Protein AF-A0ABD0NW67-F1 (afdb_monomer_lite)

Secondary structure (DSSP, 8-state):
-HHHHHHHHHHHTTT--GGGSTTTTTHHHHHHHHHHHHHHHHHHHHHHHHTT--GGG--TT-HHHHHHHHHHHHT-------

Organism: Cirrhinus mrigala (NCBI:txid683832)

pLDDT: mean 92.76, std 5.21, range [72.81, 97.81]

Sequence (82 aa):
TSQEFLTQLMSKLGGKNPEETGGFQEAPLAYDAIWALALALNKTVGPLKAKGRRLEDFNYNNKDITAEIYRALNTSSFEGVS

Structure (mmCIF, N/CA/C/O backbone):
data_AF-A0ABD0NW67-F1
#
_entry.id   AF-A0ABD0NW67-F1
#
loop_
_atom_site.group_PDB
_atom_site.id
_atom_site.type_symbol
_atom_site.label_atom_id
_atom_site.label_alt_id
_atom_site.label_comp_id
_atom_site.label_asym_id
_atom_site.label_entity_id
_atom_site.label_seq_id
_atom_site.pdbx_PDB_ins_code
_atom_site.Cartn_x
_atom_site.Cartn_y
_atom_site.Cartn_z
_atom_site.occupancy
_atom_site.B_iso_or_equiv
_atom_site.auth_seq_id
_atom_site.auth_comp_id
_atom_site.auth_asym_id
_atom_site.auth_atom_id
_atom_site.pdbx_PDB_model_num
ATOM 1 N N . THR A 1 1 ? 7.358 12.127 -12.539 1.00 79.38 1 THR A N 1
ATOM 2 C CA . THR A 1 1 ? 6.399 11.911 -13.654 1.00 79.38 1 THR A CA 1
ATOM 3 C C . THR A 1 1 ? 6.606 10.522 -14.257 1.00 79.38 1 THR A C 1
ATOM 5 O O . THR A 1 1 ? 7.662 9.935 -14.030 1.00 79.38 1 THR A O 1
ATOM 8 N N . SER A 1 2 ? 5.655 9.962 -15.018 1.00 86.25 2 SER A N 1
ATOM 9 C CA . SER A 1 2 ? 5.783 8.589 -15.561 1.00 86.25 2 SER A CA 1
ATOM 10 C C . SER A 1 2 ? 6.991 8.411 -16.495 1.00 86.25 2 SER A C 1
ATOM 12 O O . SER A 1 2 ? 7.632 7.363 -16.492 1.00 86.25 2 SER A O 1
ATOM 14 N N . GLN A 1 3 ? 7.399 9.465 -17.209 1.00 88.44 3 GLN A N 1
ATOM 15 C CA . GLN A 1 3 ? 8.604 9.448 -18.047 1.00 88.44 3 GLN A CA 1
ATOM 16 C C . GLN A 1 3 ? 9.905 9.322 -17.231 1.00 88.44 3 GLN A C 1
ATOM 18 O O . GLN A 1 3 ? 10.839 8.621 -17.635 1.00 88.44 3 GLN A O 1
ATOM 23 N N . GLU A 1 4 ? 9.978 9.975 -16.069 1.00 92.56 4 GLU A N 1
ATOM 24 C CA . GLU A 1 4 ? 11.126 9.861 -15.160 1.00 92.56 4 GLU A CA 1
ATOM 25 C C . GLU A 1 4 ? 11.211 8.457 -14.558 1.00 92.56 4 GLU A C 1
ATOM 27 O O . GLU A 1 4 ? 12.305 7.901 -14.461 1.00 92.56 4 GLU A O 1
ATOM 32 N N . PHE A 1 5 ? 10.063 7.862 -14.209 1.00 93.12 5 PHE A N 1
ATOM 33 C CA . PHE A 1 5 ? 9.997 6.482 -13.733 1.00 93.12 5 PHE A CA 1
ATOM 34 C C . PHE A 1 5 ? 10.566 5.507 -14.771 1.00 93.12 5 PHE A C 1
ATOM 36 O O . PHE A 1 5 ? 11.462 4.730 -14.443 1.00 93.12 5 PHE A O 1
ATOM 43 N N . LEU A 1 6 ? 10.114 5.588 -16.028 1.00 90.38 6 LEU A N 1
ATOM 44 C CA . LEU A 1 6 ? 10.597 4.713 -17.102 1.00 90.38 6 LEU A CA 1
ATOM 45 C C . LEU A 1 6 ? 12.099 4.886 -17.346 1.00 90.38 6 LEU A C 1
ATOM 47 O O . LEU A 1 6 ? 12.825 3.900 -17.454 1.00 90.38 6 LEU A O 1
ATOM 51 N N . THR A 1 7 ? 12.584 6.129 -17.348 1.00 91.38 7 THR A N 1
ATOM 52 C CA . THR A 1 7 ? 14.018 6.428 -17.494 1.00 91.38 7 THR A CA 1
ATOM 53 C C . THR A 1 7 ? 14.844 5.768 -16.385 1.00 91.38 7 THR A C 1
ATOM 55 O O . THR A 1 7 ? 15.863 5.125 -16.651 1.00 91.38 7 THR A O 1
ATOM 58 N N . GLN A 1 8 ? 14.397 5.878 -15.132 1.00 93.06 8 GLN A N 1
ATOM 59 C CA . GLN A 1 8 ? 15.075 5.248 -13.999 1.00 93.06 8 GLN A CA 1
ATOM 60 C C . GLN A 1 8 ? 14.990 3.719 -14.047 1.00 93.06 8 GLN A C 1
ATOM 62 O O . GLN A 1 8 ? 15.970 3.045 -13.726 1.00 93.06 8 GLN A O 1
ATOM 67 N N . LEU A 1 9 ? 13.848 3.165 -14.456 1.00 91.62 9 LEU A N 1
ATOM 68 C CA . LEU A 1 9 ? 13.653 1.725 -14.588 1.00 91.62 9 LEU A CA 1
ATOM 69 C C . LEU A 1 9 ? 14.591 1.135 -15.648 1.00 91.62 9 LEU A C 1
ATOM 71 O O . LEU A 1 9 ? 15.296 0.170 -15.364 1.00 91.62 9 LEU A O 1
ATOM 75 N N . MET A 1 10 ? 14.674 1.751 -16.828 1.00 91.00 10 MET A N 1
ATOM 76 C CA . MET A 1 10 ? 15.572 1.312 -17.903 1.00 91.00 10 MET A CA 1
ATOM 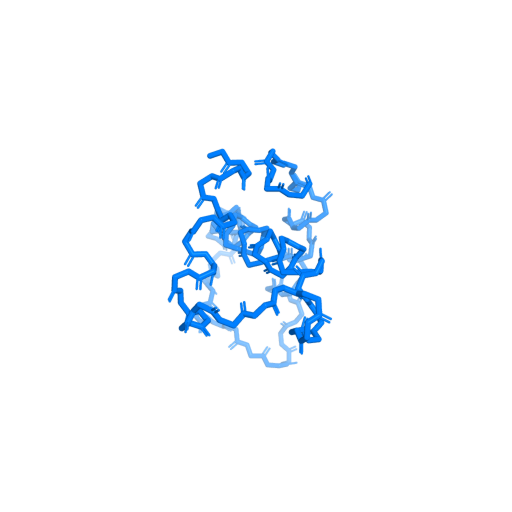77 C C . MET A 1 10 ? 17.048 1.370 -17.489 1.00 91.00 10 MET A C 1
ATOM 79 O O . MET A 1 10 ? 17.808 0.443 -17.779 1.00 91.00 10 MET A O 1
ATOM 83 N N . SER A 1 11 ? 17.444 2.415 -16.754 1.00 91.06 11 SER A N 1
ATOM 84 C CA . SER A 1 11 ? 18.791 2.520 -16.179 1.00 91.06 11 SER A CA 1
ATOM 85 C C . SER A 1 11 ? 19.091 1.358 -15.219 1.00 91.06 11 SER A C 1
ATOM 87 O O . SER A 1 11 ? 20.127 0.703 -15.333 1.00 91.06 11 SER A O 1
ATOM 89 N N . LYS A 1 12 ? 18.146 1.017 -14.331 1.00 90.88 12 LYS A N 1
ATOM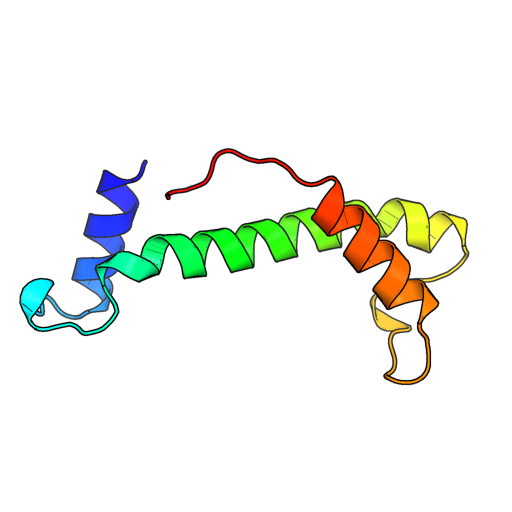 90 C CA . LYS A 1 12 ? 18.286 -0.100 -13.375 1.00 90.88 12 LYS A CA 1
ATOM 91 C C . LYS A 1 12 ? 18.296 -1.480 -14.032 1.00 90.88 12 LYS A C 1
ATOM 93 O O . LYS A 1 12 ? 18.917 -2.395 -13.499 1.00 90.88 12 LYS A O 1
ATOM 98 N N . LEU A 1 13 ? 17.639 -1.636 -15.179 1.00 88.50 13 LEU A N 1
ATOM 99 C CA . LEU A 1 13 ? 17.639 -2.876 -15.960 1.00 88.50 13 LEU A CA 1
ATOM 100 C C . LEU A 1 13 ? 18.919 -3.068 -16.793 1.00 88.50 13 LEU A C 1
ATOM 102 O O . LEU A 1 13 ? 19.038 -4.064 -17.507 1.00 88.50 13 LEU A O 1
ATOM 106 N N . GLY A 1 14 ? 19.884 -2.144 -16.703 1.00 85.44 14 GLY A N 1
ATOM 107 C CA . GLY A 1 14 ? 21.157 -2.228 -17.419 1.00 85.44 14 GLY A CA 1
ATOM 108 C C . GLY A 1 14 ? 21.023 -1.968 -18.919 1.00 85.44 14 GLY A C 1
ATOM 109 O O . GLY A 1 14 ? 21.794 -2.520 -19.698 1.00 85.44 14 GLY A O 1
ATOM 110 N N . GLY A 1 15 ? 20.024 -1.179 -19.334 1.00 72.81 15 GLY A N 1
ATOM 111 C CA . GLY A 1 15 ? 19.793 -0.856 -20.745 1.00 72.81 15 GLY A CA 1
ATOM 112 C C . GLY A 1 15 ? 19.221 -2.006 -21.580 1.00 72.81 15 GLY A C 1
ATOM 113 O O . GLY A 1 15 ? 19.248 -1.926 -22.805 1.00 72.81 15 GLY A O 1
ATOM 114 N N . LYS A 1 16 ? 18.705 -3.069 -20.943 1.00 79.69 16 LYS A N 1
ATOM 115 C CA . LYS A 1 16 ? 17.955 -4.126 -21.638 1.00 79.69 16 LYS A CA 1
ATOM 116 C C . LYS A 1 16 ? 16.738 -3.547 -22.351 1.00 79.69 16 LYS A C 1
ATOM 118 O O . LYS A 1 16 ? 16.108 -2.610 -21.856 1.00 79.69 16 LYS A O 1
ATOM 123 N N . ASN A 1 17 ? 16.403 -4.135 -23.496 1.00 78.44 17 ASN A N 1
ATOM 124 C CA . ASN A 1 17 ? 15.254 -3.708 -24.275 1.00 78.44 17 ASN A CA 1
ATOM 125 C C . ASN A 1 17 ? 13.961 -3.963 -23.464 1.00 78.44 17 ASN A C 1
ATOM 127 O O . ASN A 1 17 ? 13.775 -5.081 -22.967 1.00 78.44 17 ASN A O 1
ATOM 131 N N . PRO A 1 18 ? 13.069 -2.966 -23.295 1.00 81.69 18 PRO A N 1
ATOM 132 C CA . PRO A 1 18 ? 11.793 -3.153 -22.604 1.00 81.69 18 PRO A CA 1
ATOM 133 C C . PRO A 1 18 ? 10.951 -4.303 -23.170 1.00 81.69 18 PRO A C 1
ATOM 135 O O . PRO A 1 18 ? 10.307 -5.013 -22.408 1.00 81.69 18 PRO A O 1
ATOM 138 N N . GLU A 1 19 ? 11.015 -4.532 -24.484 1.00 80.75 19 GLU A N 1
ATOM 139 C CA . GLU A 1 19 ? 10.284 -5.602 -25.184 1.00 80.75 19 GLU A CA 1
ATOM 140 C C . GLU A 1 19 ? 10.777 -7.014 -24.827 1.00 80.75 19 GLU A C 1
ATOM 142 O O . GLU A 1 19 ? 10.021 -7.979 -24.893 1.00 80.75 19 GLU A O 1
ATOM 147 N N . GLU A 1 20 ? 12.037 -7.139 -24.406 1.00 84.12 20 GLU A N 1
ATOM 148 C CA . GLU A 1 20 ? 12.652 -8.403 -23.977 1.00 84.12 20 GLU A CA 1
ATOM 149 C C . GLU A 1 20 ? 12.573 -8.593 -22.455 1.00 84.12 20 GLU A C 1
ATOM 151 O O . GLU A 1 20 ? 12.917 -9.652 -21.921 1.00 84.12 20 GLU A O 1
ATOM 156 N N . THR A 1 21 ? 12.126 -7.562 -21.733 1.00 88.12 21 THR A N 1
ATOM 157 C CA . THR A 1 21 ? 11.991 -7.584 -20.280 1.00 88.12 21 THR A CA 1
ATOM 158 C C . THR A 1 21 ? 10.558 -7.947 -19.911 1.00 88.12 21 THR A C 1
ATOM 160 O O . THR A 1 21 ? 9.659 -7.109 -19.916 1.00 88.12 21 THR A O 1
ATOM 163 N N . GLY A 1 22 ? 10.341 -9.213 -19.555 1.00 89.12 22 GLY A N 1
ATOM 164 C CA . GLY A 1 22 ? 9.036 -9.669 -19.075 1.00 89.12 22 GLY A CA 1
ATOM 165 C C . GLY A 1 22 ? 8.548 -8.851 -17.872 1.00 89.12 22 GLY A C 1
ATOM 166 O O . GLY A 1 22 ? 9.319 -8.579 -16.950 1.00 89.12 22 GLY A O 1
ATOM 167 N N . GLY A 1 23 ? 7.270 -8.465 -17.879 1.00 89.75 23 GLY A N 1
ATOM 168 C CA . GLY A 1 23 ? 6.649 -7.706 -16.789 1.00 89.75 23 GLY A CA 1
ATOM 169 C C . GLY A 1 23 ? 6.922 -6.194 -16.802 1.00 89.75 23 GLY A C 1
ATOM 170 O O . GLY A 1 23 ? 6.615 -5.510 -15.826 1.00 89.75 23 GLY A O 1
ATOM 171 N N . PHE A 1 24 ? 7.553 -5.656 -17.855 1.00 90.75 24 PHE A N 1
ATOM 172 C CA . PHE A 1 24 ? 7.921 -4.236 -17.910 1.00 90.75 24 PHE A CA 1
ATOM 173 C C . PHE A 1 24 ? 6.700 -3.304 -17.885 1.00 90.75 24 PHE A C 1
ATOM 175 O O . PHE A 1 24 ? 6.741 -2.259 -17.236 1.00 90.75 24 PHE A O 1
ATOM 182 N N . GLN A 1 25 ? 5.608 -3.684 -18.555 1.00 89.81 25 GLN A N 1
ATOM 183 C CA . GLN A 1 25 ? 4.380 -2.883 -18.607 1.00 89.81 25 GLN A CA 1
ATOM 184 C C . GLN A 1 25 ? 3.664 -2.830 -17.248 1.00 89.81 25 GLN A C 1
ATOM 186 O O . GLN A 1 25 ? 3.001 -1.844 -16.937 1.00 89.81 25 GLN A O 1
ATOM 191 N N . GLU A 1 26 ? 3.844 -3.851 -16.413 1.00 94.44 26 GLU A N 1
ATOM 192 C CA . GLU A 1 26 ? 3.254 -3.977 -15.082 1.00 94.44 26 GLU A CA 1
ATOM 193 C C . GLU A 1 26 ? 4.113 -3.338 -13.979 1.00 94.44 26 GLU A C 1
ATOM 195 O O . GLU A 1 26 ? 3.661 -3.206 -12.840 1.00 94.44 26 GLU A O 1
ATOM 200 N N . ALA A 1 27 ? 5.340 -2.904 -14.285 1.00 94.50 27 ALA A N 1
ATOM 201 C CA . ALA A 1 27 ? 6.240 -2.295 -13.306 1.00 94.50 27 ALA A CA 1
ATOM 202 C C . ALA A 1 27 ? 5.644 -1.064 -12.580 1.00 94.50 27 ALA A C 1
ATOM 204 O O . ALA A 1 27 ? 5.831 -0.970 -11.362 1.00 94.50 27 ALA A O 1
ATOM 205 N N . PRO A 1 28 ? 4.899 -0.151 -13.245 1.00 95.00 28 PRO A N 1
ATOM 206 C CA . PRO A 1 28 ? 4.180 0.924 -12.559 1.00 95.00 28 PRO A CA 1
ATOM 207 C C . PRO A 1 28 ? 3.166 0.413 -11.528 1.00 95.00 28 PRO A C 1
ATOM 209 O O . PRO A 1 28 ? 3.088 0.962 -10.435 1.00 95.00 28 PRO A O 1
ATOM 212 N N . LEU A 1 29 ? 2.455 -0.686 -11.817 1.00 95.50 29 LEU A N 1
ATOM 213 C CA . LEU A 1 29 ? 1.468 -1.263 -10.895 1.00 95.50 29 LEU A CA 1
ATOM 214 C C . LEU A 1 29 ? 2.134 -1.751 -9.605 1.00 95.50 29 LEU A C 1
ATOM 216 O O . LEU A 1 29 ? 1.631 -1.515 -8.508 1.00 95.50 29 LEU A O 1
ATOM 220 N N . ALA A 1 30 ? 3.287 -2.413 -9.722 1.00 96.00 30 ALA A N 1
ATOM 221 C CA . ALA A 1 30 ? 4.055 -2.856 -8.561 1.00 96.00 30 ALA A CA 1
ATOM 222 C C . ALA A 1 30 ? 4.612 -1.669 -7.757 1.00 96.00 30 ALA A C 1
ATOM 224 O O . ALA A 1 30 ? 4.623 -1.706 -6.525 1.00 96.00 30 ALA A O 1
ATOM 225 N N . TYR A 1 31 ? 5.052 -0.613 -8.444 1.00 95.75 31 TYR A N 1
ATOM 226 C CA . TYR A 1 31 ? 5.526 0.615 -7.810 1.00 95.75 31 TYR A CA 1
ATOM 227 C C . TYR A 1 31 ? 4.411 1.288 -6.998 1.00 95.75 31 TYR A C 1
ATOM 229 O O . TYR A 1 31 ? 4.589 1.583 -5.811 1.00 95.75 31 TYR A O 1
ATOM 237 N N . ASP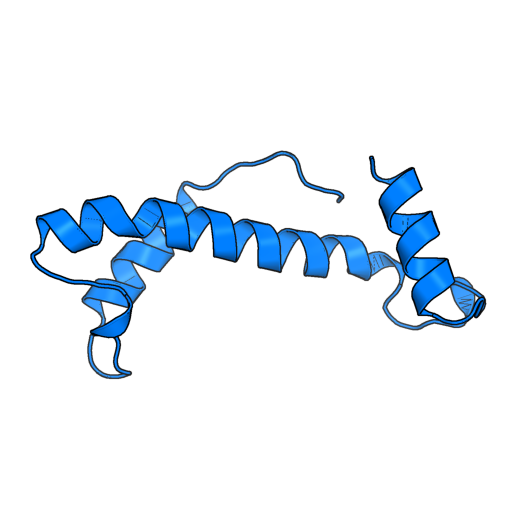 A 1 32 ? 3.237 1.443 -7.605 1.00 96.38 32 ASP A N 1
ATOM 238 C CA . ASP A 1 32 ? 2.074 2.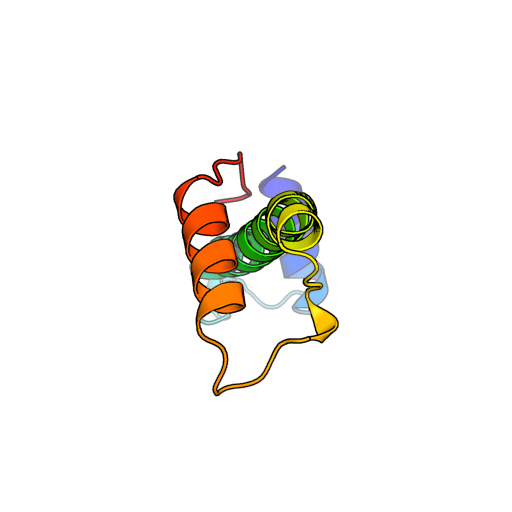055 -6.973 1.00 96.38 32 ASP A CA 1
ATOM 239 C C . ASP A 1 32 ? 1.491 1.180 -5.860 1.00 96.38 32 ASP A C 1
ATOM 241 O O . ASP A 1 32 ? 1.058 1.707 -4.839 1.00 96.38 32 ASP A O 1
ATOM 245 N N . ALA A 1 33 ? 1.558 -0.150 -5.967 1.00 96.69 33 ALA A N 1
ATOM 246 C CA . ALA A 1 33 ? 1.136 -1.051 -4.894 1.00 96.69 33 ALA A CA 1
ATOM 247 C C . ALA A 1 33 ? 1.939 -0.837 -3.595 1.00 96.69 33 ALA A C 1
ATOM 249 O O . ALA A 1 33 ? 1.365 -0.825 -2.502 1.00 96.69 33 ALA A O 1
ATOM 250 N N . ILE A 1 34 ? 3.256 -0.627 -3.695 1.00 97.56 34 ILE A N 1
ATOM 251 C CA . ILE A 1 34 ? 4.102 -0.339 -2.527 1.00 97.56 34 ILE A CA 1
ATOM 252 C C . ILE A 1 34 ? 3.810 1.055 -1.964 1.00 97.56 34 ILE A C 1
ATOM 254 O O . ILE A 1 34 ? 3.737 1.213 -0.742 1.00 97.56 34 ILE A O 1
ATOM 258 N N . TRP A 1 35 ? 3.581 2.053 -2.822 1.00 96.94 35 TRP A N 1
ATOM 259 C CA . TRP A 1 35 ? 3.149 3.382 -2.377 1.00 96.94 35 TRP A CA 1
ATOM 260 C C . TRP A 1 35 ? 1.797 3.345 -1.666 1.00 96.94 35 TRP A C 1
ATOM 262 O O . TRP A 1 35 ? 1.668 3.898 -0.572 1.00 96.94 35 TRP A O 1
ATOM 272 N N . ALA A 1 36 ? 0.816 2.636 -2.224 1.00 97.12 36 ALA A N 1
ATOM 273 C CA . ALA A 1 36 ? -0.494 2.436 -1.618 1.00 97.12 36 ALA A CA 1
ATOM 274 C C . ALA A 1 36 ? -0.372 1.802 -0.226 1.00 97.12 36 ALA A C 1
ATOM 276 O O . ALA A 1 36 ? -0.999 2.270 0.729 1.00 97.12 36 ALA A O 1
ATOM 277 N N . LEU A 1 37 ? 0.476 0.775 -0.093 1.00 97.38 37 LEU A N 1
ATOM 278 C CA . LEU A 1 37 ? 0.763 0.129 1.184 1.00 97.38 37 LEU A CA 1
ATOM 279 C C . LEU A 1 37 ? 1.392 1.109 2.181 1.00 97.38 37 LEU A C 1
ATOM 281 O O . LEU A 1 37 ? 0.922 1.201 3.313 1.00 97.38 37 LEU A O 1
ATOM 285 N N . ALA A 1 38 ? 2.417 1.862 1.779 1.00 97.81 38 ALA A N 1
ATOM 286 C CA . ALA A 1 38 ? 3.086 2.829 2.648 1.00 97.81 38 ALA A CA 1
ATOM 287 C C . ALA A 1 38 ? 2.122 3.923 3.143 1.00 97.81 38 ALA A C 1
ATOM 289 O O . ALA A 1 38 ? 2.081 4.230 4.338 1.00 97.81 38 ALA A O 1
ATOM 290 N N . LEU A 1 39 ? 1.296 4.465 2.244 1.00 97.38 39 LEU A N 1
ATOM 291 C CA . LEU A 1 39 ? 0.277 5.464 2.568 1.00 97.38 39 LEU A CA 1
ATOM 292 C C . LEU A 1 39 ? -0.794 4.899 3.508 1.00 97.38 39 LEU A C 1
ATOM 294 O O . LEU A 1 39 ? -1.162 5.549 4.489 1.00 97.38 39 LEU A O 1
ATOM 298 N N . ALA A 1 40 ? -1.265 3.677 3.252 1.00 97.00 40 ALA A N 1
ATOM 299 C CA . ALA A 1 40 ? -2.229 3.015 4.118 1.00 97.00 40 ALA A CA 1
ATOM 300 C C . ALA A 1 40 ? -1.649 2.746 5.512 1.00 97.00 40 ALA A C 1
ATOM 302 O O . ALA A 1 40 ? -2.294 3.081 6.504 1.00 97.00 40 ALA A O 1
ATOM 303 N N . LEU A 1 41 ? -0.421 2.224 5.612 1.00 97.31 41 LEU A N 1
ATOM 304 C CA . LEU A 1 41 ? 0.256 2.004 6.894 1.00 97.31 41 LEU A CA 1
ATOM 305 C C . LEU A 1 41 ? 0.388 3.309 7.682 1.00 97.31 41 LEU A C 1
ATOM 307 O O . LEU A 1 41 ? 0.027 3.344 8.858 1.00 97.31 41 LEU A O 1
ATOM 311 N N . ASN A 1 42 ? 0.793 4.404 7.037 1.00 97.62 42 ASN A N 1
ATOM 312 C CA . ASN A 1 42 ? 0.834 5.717 7.679 1.00 97.62 42 ASN A CA 1
ATOM 313 C C . ASN A 1 42 ? -0.550 6.133 8.220 1.00 97.62 42 ASN A C 1
ATOM 315 O O . ASN A 1 42 ? -0.687 6.546 9.372 1.00 97.62 42 ASN A O 1
ATOM 319 N N . LYS A 1 43 ? -1.608 5.933 7.426 1.00 96.62 43 LYS A N 1
ATOM 320 C CA . LYS A 1 43 ? -2.991 6.231 7.823 1.00 96.62 43 LYS A CA 1
ATOM 321 C C . LYS A 1 43 ? -3.481 5.374 9.001 1.00 96.62 43 LYS A C 1
ATOM 323 O O . LYS A 1 43 ? -4.297 5.855 9.784 1.00 96.62 43 LYS A O 1
ATOM 328 N N . THR A 1 44 ? -2.980 4.146 9.174 1.00 96.88 44 THR A N 1
ATOM 329 C CA . THR A 1 44 ? -3.360 3.278 10.310 1.00 96.88 44 THR A CA 1
ATOM 330 C C . THR A 1 44 ? -2.811 3.720 11.664 1.00 96.88 44 THR A C 1
ATOM 332 O O . THR A 1 44 ? -3.392 3.358 12.688 1.00 96.88 44 THR A O 1
ATOM 335 N N . VAL A 1 45 ? -1.738 4.521 11.703 1.00 96.56 45 VAL A N 1
ATOM 336 C CA . VAL A 1 45 ? -1.061 4.899 12.957 1.00 96.56 45 VAL A CA 1
ATOM 337 C C . VAL A 1 45 ? -2.022 5.584 13.935 1.00 96.56 45 VAL A C 1
ATOM 339 O O . VAL A 1 45 ? -2.050 5.241 15.116 1.00 96.56 45 VAL A O 1
ATOM 342 N N . GLY A 1 46 ? -2.848 6.516 13.451 1.00 96.88 46 GLY A N 1
ATOM 343 C CA . GLY A 1 46 ? -3.837 7.225 14.271 1.00 96.88 46 GLY A CA 1
ATOM 344 C C . GLY A 1 46 ? -4.907 6.299 14.872 1.00 96.88 46 GLY A C 1
ATOM 345 O O . GLY A 1 46 ? -5.019 6.232 16.099 1.00 96.88 46 GLY A O 1
ATOM 346 N N . PRO A 1 47 ? -5.671 5.557 14.044 1.00 96.50 47 PRO A N 1
ATOM 347 C CA . PRO A 1 47 ? -6.663 4.586 14.507 1.00 96.50 47 PRO A CA 1
ATOM 348 C C . PRO A 1 47 ? -6.110 3.530 15.471 1.00 96.50 47 PRO A C 1
ATOM 350 O O . PRO A 1 47 ? -6.764 3.210 16.463 1.00 96.50 47 PRO A O 1
ATOM 353 N N . LEU A 1 48 ? -4.902 3.011 15.228 1.00 96.19 48 LEU A N 1
ATOM 354 C CA . LEU A 1 48 ? -4.269 2.045 16.129 1.00 96.19 48 LEU A CA 1
ATOM 355 C C . LEU A 1 48 ? -3.912 2.681 17.473 1.00 96.19 48 LEU A C 1
ATOM 357 O O . LEU A 1 48 ? -4.253 2.125 18.520 1.00 96.19 48 LEU A O 1
ATOM 361 N N . LYS A 1 49 ? -3.324 3.883 17.458 1.00 96.62 49 LYS A N 1
ATOM 362 C CA . LYS A 1 49 ? -2.991 4.622 18.681 1.00 96.62 49 LYS A CA 1
ATOM 363 C C . LYS A 1 49 ? -4.232 4.898 19.532 1.00 96.62 49 LYS A C 1
ATOM 365 O O . LYS A 1 49 ? -4.174 4.736 20.748 1.00 96.62 49 LYS A O 1
ATOM 370 N N . ALA A 1 50 ? -5.364 5.239 18.910 1.00 96.44 50 ALA A N 1
ATOM 371 C CA . ALA A 1 50 ? -6.641 5.436 19.604 1.00 96.44 50 ALA A CA 1
ATOM 372 C C . ALA A 1 50 ? -7.160 4.162 20.302 1.00 96.44 50 ALA A C 1
ATOM 374 O O . ALA A 1 50 ? -7.903 4.253 21.275 1.00 96.44 50 ALA A O 1
ATOM 375 N N . LYS A 1 51 ? -6.736 2.978 19.844 1.00 94.00 51 LYS A N 1
ATOM 376 C CA . LYS A 1 51 ? -7.039 1.673 20.452 1.00 94.00 51 LYS A CA 1
ATOM 377 C C . LYS A 1 51 ? -5.946 1.167 21.403 1.00 94.00 51 LYS A C 1
ATOM 379 O O . LYS A 1 51 ? -6.005 0.016 21.829 1.00 94.00 51 LYS A O 1
ATOM 384 N N . GLY A 1 52 ? -4.925 1.976 21.700 1.00 95.19 52 GLY A N 1
ATOM 385 C CA . GLY A 1 52 ? -3.775 1.550 22.503 1.00 95.19 52 GLY A CA 1
ATOM 386 C C . GLY A 1 52 ? -2.913 0.478 21.824 1.00 95.19 52 GLY A C 1
ATOM 387 O O . GLY A 1 52 ? -2.273 -0.315 22.50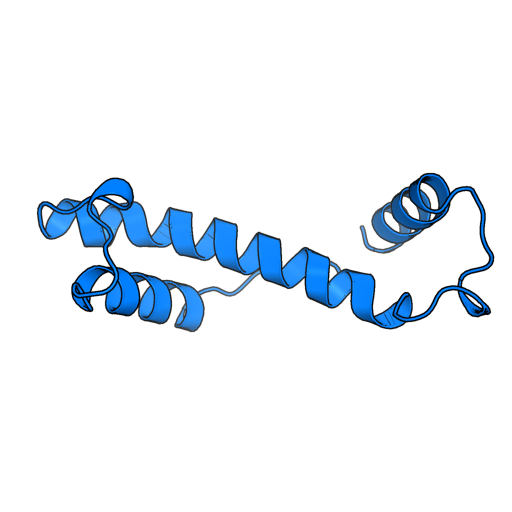9 1.00 95.19 52 GLY A O 1
ATOM 388 N N . ARG A 1 53 ? -2.922 0.425 20.487 1.00 94.94 53 ARG A N 1
ATOM 389 C CA . ARG A 1 53 ? -2.152 -0.519 19.665 1.00 94.94 53 ARG A CA 1
ATOM 390 C C . ARG A 1 53 ? -1.136 0.218 18.801 1.00 94.94 53 ARG A C 1
ATOM 392 O O . ARG A 1 53 ? -1.306 1.396 18.483 1.00 94.94 53 ARG A O 1
ATOM 399 N N . ARG A 1 54 ? -0.103 -0.499 18.378 1.00 95.62 54 ARG A N 1
ATOM 400 C CA . ARG A 1 54 ? 0.906 -0.040 17.420 1.00 95.62 54 ARG A CA 1
ATOM 401 C C . ARG A 1 54 ? 1.096 -1.093 16.322 1.00 95.62 54 ARG A C 1
ATOM 403 O O . ARG A 1 54 ? 0.642 -2.229 16.469 1.00 95.62 54 ARG A O 1
ATOM 410 N N . LEU A 1 55 ? 1.728 -0.721 15.209 1.00 95.31 55 LEU A N 1
ATOM 411 C CA . LEU A 1 55 ? 1.949 -1.650 14.090 1.00 95.31 55 LEU A CA 1
ATOM 412 C C . LEU A 1 55 ? 2.853 -2.823 14.501 1.00 95.31 55 LEU A C 1
ATOM 414 O O . LEU A 1 55 ? 2.627 -3.953 14.084 1.00 95.31 55 LEU A O 1
ATOM 418 N N . GLU A 1 56 ? 3.824 -2.571 15.375 1.00 96.19 56 GLU A N 1
ATOM 419 C CA . GLU A 1 56 ? 4.739 -3.564 15.942 1.00 96.19 56 GLU A CA 1
ATOM 420 C C . GLU A 1 56 ? 4.070 -4.577 16.884 1.00 96.19 56 GLU A C 1
ATOM 422 O O . GLU A 1 56 ? 4.664 -5.610 17.174 1.00 96.19 56 GLU A O 1
ATOM 427 N N . ASP A 1 57 ? 2.834 -4.330 17.331 1.00 95.38 57 ASP A N 1
ATOM 428 C CA . ASP A 1 57 ? 2.073 -5.301 18.129 1.00 95.38 57 ASP A CA 1
ATOM 429 C C . ASP A 1 57 ? 1.413 -6.387 17.242 1.00 95.38 57 ASP A C 1
ATOM 431 O O . ASP A 1 57 ? 0.664 -7.242 17.733 1.00 95.38 57 ASP A O 1
ATOM 435 N N . PHE A 1 58 ? 1.644 -6.340 15.923 1.00 95.38 58 PHE A N 1
ATOM 436 C CA . PHE A 1 58 ? 1.103 -7.291 14.959 1.00 95.38 58 PHE A CA 1
ATOM 437 C C . PHE A 1 58 ? 1.593 -8.719 15.208 1.00 95.38 58 PHE A C 1
ATOM 439 O O . PHE A 1 58 ? 2.769 -8.988 15.437 1.00 95.38 58 PHE A O 1
ATOM 446 N N . ASN A 1 59 ? 0.659 -9.659 15.088 1.00 94.31 59 ASN A N 1
ATOM 447 C CA . ASN A 1 59 ? 0.933 -11.081 14.967 1.00 94.31 59 ASN A CA 1
ATOM 448 C C . ASN A 1 59 ? -0.196 -11.739 14.163 1.00 94.31 59 ASN A C 1
ATOM 450 O O . ASN A 1 59 ? -1.287 -11.181 14.041 1.00 94.31 59 ASN A O 1
ATOM 454 N N . TYR A 1 60 ? 0.043 -12.953 13.667 1.00 94.44 60 TYR A N 1
ATOM 455 C CA . TYR A 1 60 ? -0.902 -13.661 12.795 1.00 94.44 60 TYR A CA 1
ATOM 456 C C . TYR A 1 60 ? -2.246 -14.032 13.444 1.00 94.44 60 TYR A C 1
ATOM 458 O O . TYR A 1 60 ? -3.181 -14.393 12.733 1.00 94.44 60 TYR A O 1
ATOM 466 N N . ASN A 1 61 ? -2.374 -13.920 14.769 1.00 92.81 61 ASN A N 1
ATOM 467 C CA . ASN A 1 61 ? -3.616 -14.219 15.484 1.00 92.81 61 ASN A CA 1
ATOM 468 C C . ASN A 1 61 ? -4.480 -12.967 15.715 1.00 92.81 61 ASN A C 1
ATOM 470 O O . ASN A 1 61 ? -5.673 -13.090 15.994 1.00 92.81 61 ASN A O 1
ATOM 474 N N . ASN A 1 62 ? -3.906 -11.764 15.608 1.00 81.88 62 ASN A N 1
ATOM 475 C CA . ASN A 1 62 ? -4.607 -10.514 15.880 1.00 81.88 62 ASN A CA 1
ATOM 476 C C . ASN A 1 62 ? -5.188 -9.905 14.596 1.00 81.88 62 ASN A C 1
ATOM 478 O O . ASN A 1 62 ? -4.482 -9.274 13.809 1.00 81.88 62 ASN A O 1
ATOM 482 N N . LYS A 1 63 ? -6.506 -10.036 14.429 1.00 91.38 63 LYS A N 1
ATOM 483 C CA . LYS A 1 63 ? -7.229 -9.483 13.276 1.00 91.38 63 LYS A CA 1
ATOM 484 C C . LYS A 1 63 ? -7.499 -7.978 13.375 1.00 91.38 63 LYS A C 1
ATOM 486 O O . LYS A 1 63 ? -7.824 -7.380 12.353 1.00 91.38 63 LYS A O 1
ATOM 491 N N . ASP A 1 64 ? -7.341 -7.349 14.543 1.00 92.44 64 ASP A N 1
ATOM 492 C CA . ASP A 1 64 ? -7.664 -5.925 14.727 1.00 92.44 64 ASP A CA 1
ATOM 493 C C . ASP A 1 64 ? -6.733 -5.021 13.917 1.00 92.44 64 ASP A C 1
ATOM 495 O O . ASP A 1 64 ? -7.181 -4.059 13.294 1.00 92.44 64 ASP A O 1
ATOM 499 N N . ILE A 1 65 ? -5.435 -5.342 13.902 1.00 95.44 65 ILE A N 1
ATOM 500 C CA . ILE A 1 65 ? -4.434 -4.572 13.152 1.00 95.44 65 ILE A CA 1
ATOM 501 C C . ILE A 1 65 ? -4.665 -4.750 11.651 1.00 95.44 65 ILE A C 1
ATOM 503 O O . ILE A 1 65 ? -4.695 -3.769 10.909 1.00 95.44 65 ILE A O 1
ATOM 507 N N . THR A 1 66 ? -4.932 -5.980 11.207 1.00 95.31 66 THR A N 1
ATOM 508 C CA . THR A 1 66 ? -5.289 -6.259 9.811 1.00 95.31 66 THR A CA 1
ATOM 509 C C . THR A 1 66 ? -6.567 -5.535 9.391 1.00 95.31 66 THR A C 1
ATOM 511 O O . THR A 1 66 ? -6.625 -5.015 8.281 1.00 95.31 66 THR A O 1
ATOM 514 N N . ALA A 1 67 ? -7.574 -5.445 10.265 1.00 95.69 67 ALA A N 1
ATOM 515 C CA . ALA A 1 67 ? -8.814 -4.732 9.978 1.00 95.69 67 ALA A CA 1
ATOM 516 C C . ALA A 1 67 ? -8.589 -3.222 9.788 1.00 95.69 67 ALA A C 1
ATOM 518 O O . ALA A 1 67 ? -9.173 -2.631 8.878 1.00 95.69 67 ALA A O 1
ATOM 519 N N . GLU A 1 68 ? -7.721 -2.597 10.592 1.00 96.50 68 GLU A N 1
ATOM 520 C CA . GLU A 1 68 ? -7.368 -1.186 10.387 1.00 96.50 68 GLU A CA 1
ATOM 521 C C . GLU A 1 68 ? -6.541 -0.974 9.115 1.00 96.50 68 GLU A C 1
ATOM 523 O O . GLU A 1 68 ? -6.825 -0.033 8.375 1.00 96.50 68 GLU A O 1
ATOM 528 N N . ILE A 1 69 ? -5.594 -1.866 8.794 1.00 96.31 69 ILE A N 1
ATOM 529 C CA . ILE A 1 69 ? -4.852 -1.825 7.518 1.00 96.31 69 ILE A CA 1
ATOM 530 C C . ILE A 1 69 ? -5.812 -1.951 6.333 1.00 96.31 69 ILE A C 1
ATOM 532 O O . ILE A 1 69 ? -5.739 -1.156 5.397 1.00 96.31 69 ILE A O 1
ATOM 536 N N . TYR A 1 70 ? -6.753 -2.893 6.391 1.00 96.62 70 TYR A N 1
ATOM 537 C CA . TYR A 1 70 ? -7.756 -3.082 5.348 1.00 96.62 70 TYR A CA 1
ATOM 538 C C . TYR A 1 70 ? -8.638 -1.839 5.170 1.00 96.62 70 TYR A C 1
ATOM 540 O O . TYR A 1 70 ? -8.839 -1.376 4.048 1.00 96.62 70 TYR A O 1
ATOM 548 N N . ARG A 1 71 ? -9.120 -1.240 6.267 1.00 96.94 71 ARG A N 1
ATOM 549 C CA . ARG A 1 71 ? -9.899 0.007 6.214 1.00 96.94 71 ARG A CA 1
ATOM 550 C C . ARG A 1 71 ? -9.077 1.167 5.648 1.00 96.94 71 ARG A C 1
ATOM 552 O O . ARG A 1 71 ? -9.607 1.960 4.867 1.00 96.94 71 ARG A O 1
ATOM 559 N N . ALA A 1 72 ? -7.810 1.284 6.040 1.00 97.06 72 ALA A N 1
ATOM 560 C CA . ALA A 1 72 ? -6.918 2.317 5.531 1.00 97.06 72 ALA A CA 1
ATOM 561 C C . ALA A 1 72 ? -6.708 2.163 4.022 1.00 97.06 72 ALA A C 1
ATOM 563 O O . ALA A 1 72 ? -6.937 3.129 3.303 1.00 97.06 72 ALA A O 1
ATOM 564 N N . LEU A 1 73 ? -6.396 0.954 3.543 1.00 96.25 73 LEU A N 1
ATOM 565 C CA . LEU A 1 73 ? -6.280 0.638 2.115 1.00 96.25 73 LEU A CA 1
ATOM 566 C C . LEU A 1 73 ? -7.565 0.969 1.349 1.00 96.25 73 LEU A C 1
ATOM 568 O O . LEU A 1 73 ? -7.508 1.671 0.347 1.00 96.25 73 LEU A O 1
ATOM 572 N N . ASN A 1 74 ? -8.728 0.548 1.856 1.00 95.81 74 ASN A N 1
ATOM 573 C CA . ASN A 1 74 ? -10.023 0.778 1.205 1.00 95.81 74 ASN A CA 1
ATOM 574 C C . ASN A 1 74 ? -10.413 2.265 1.106 1.00 95.81 74 ASN A C 1
ATOM 576 O O . ASN A 1 74 ? -11.341 2.630 0.394 1.00 95.81 74 ASN A O 1
ATOM 580 N N . THR A 1 75 ? -9.744 3.130 1.866 1.00 94.50 75 THR A N 1
ATOM 581 C CA . THR A 1 75 ? -10.000 4.575 1.886 1.00 94.50 75 THR A CA 1
ATOM 582 C C . THR A 1 75 ? -8.786 5.379 1.420 1.00 94.50 75 THR A C 1
ATOM 584 O O . THR A 1 75 ? -8.744 6.596 1.620 1.00 94.50 75 THR A O 1
ATOM 587 N N . SER A 1 76 ? -7.779 4.713 0.857 1.00 91.50 76 SER A N 1
ATOM 588 C CA . SER A 1 76 ? -6.613 5.346 0.253 1.00 91.50 76 SER A CA 1
ATOM 589 C C . SER A 1 76 ? -6.895 5.620 -1.218 1.00 91.50 76 SER A C 1
ATOM 591 O O . SER A 1 76 ? -7.318 4.739 -1.956 1.00 91.50 76 SER A O 1
ATOM 593 N N . SER A 1 77 ? -6.631 6.852 -1.634 1.00 93.75 77 SER A N 1
ATOM 594 C CA . SER A 1 77 ? -6.634 7.282 -3.028 1.00 93.75 77 SER A CA 1
ATOM 595 C C . SER A 1 77 ? -5.444 8.211 -3.203 1.00 93.75 77 SER A C 1
ATOM 597 O O . SER A 1 77 ? -5.211 9.068 -2.348 1.00 93.75 77 SER A O 1
ATOM 599 N N . PHE A 1 78 ? -4.683 8.027 -4.272 1.00 95.44 78 PHE A N 1
ATOM 600 C CA . PHE A 1 78 ? -3.543 8.870 -4.611 1.00 95.44 78 PHE A CA 1
ATOM 601 C C . PHE A 1 78 ? -3.305 8.821 -6.120 1.00 95.44 78 PHE A C 1
ATOM 603 O O . PHE A 1 78 ? -3.737 7.881 -6.785 1.00 95.44 78 PHE A O 1
ATOM 610 N N . GLU A 1 79 ? -2.632 9.838 -6.646 1.00 95.56 79 GLU A N 1
ATOM 611 C CA . GLU A 1 79 ? -2.161 9.846 -8.030 1.00 95.56 79 GLU A CA 1
ATOM 612 C C . GLU A 1 79 ? -0.817 9.110 -8.091 1.00 95.56 79 GLU A C 1
ATOM 614 O O . GLU A 1 79 ? 0.172 9.560 -7.505 1.00 95.56 79 GLU A O 1
ATOM 619 N N . GLY A 1 80 ? -0.822 7.938 -8.726 1.00 93.25 80 GLY A N 1
ATOM 620 C CA . GLY A 1 80 ? 0.344 7.077 -8.903 1.00 93.25 80 GLY A CA 1
ATOM 621 C C . GLY A 1 80 ? 1.099 7.334 -10.207 1.00 93.25 80 GLY A C 1
ATOM 622 O O . GLY A 1 80 ? 0.926 8.357 -10.871 1.00 93.25 80 GLY A O 1
ATOM 623 N N . VAL A 1 81 ? 1.977 6.398 -10.558 1.00 93.25 81 VAL A N 1
ATOM 624 C CA . VAL A 1 81 ? 2.695 6.373 -11.839 1.00 93.25 81 VAL A CA 1
ATOM 625 C C . VAL A 1 81 ? 1.857 5.729 -12.951 1.00 93.25 81 VAL A C 1
ATOM 627 O O . VAL A 1 81 ? 2.036 6.117 -14.113 1.00 93.25 81 VAL A O 1
ATOM 630 N N . SER A 1 82 ? 1.014 4.744 -12.603 1.00 87.06 82 SER A N 1
ATOM 631 C CA . SER A 1 82 ? 0.139 3.984 -13.510 1.00 87.06 82 SER A CA 1
ATOM 632 C C . SER A 1 82 ? -1.074 4.768 -13.989 1.00 87.06 82 SER A C 1
ATOM 634 O O . SER A 1 82 ? -1.636 5.519 -13.160 1.00 87.06 82 SER A O 1
#

InterPro domains:
  IPR001828 Receptor, ligand binding region [PF01094] (4-82)
  IPR002455 GPCR family 3, GABA-B receptor [PTHR10519] (1-82)
  IPR028082 Periplasmic binding protein-like I [SSF53822] (24-82)

Foldseek 3Di:
DLVVVLVVVCVVVVNDDCVPDPCSVVVQVVVVVVVLQVQLLVVLQVVQVVVVHHPVVDDPVDCPSVVSSVVSSVPDDDDTSD

Radius of gyration: 17.09 Å; chains: 1; bounding b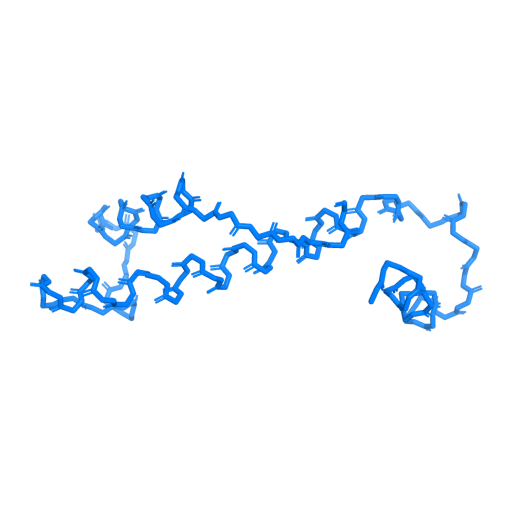ox: 31×26×48 Å